Protein AF-A0A414Q9Y6-F1 (afdb_monomer)

Radius of gyration: 15.55 Å; Cα contacts (8 Å, |Δi|>4): 247; chains: 1; bounding box: 38×32×43 Å

Secondary structure (DSSP, 8-state):
--TT----B-TTSTTSBSEEEEESS-HHHH---S-GGGEEEEEHHIIIIIIHHHHHHHHHHHHHH---EEEEEEE---TT-SS-SEEEEEEEESS-SS---EEEEEEE--BTTEEE-TTT--EEE-

InterPro domains:
  IPR044927 Type VII secretion system protein EssD-like [PF13930] (14-93)
  IPR044929 DNA/RNA non-specific endonuclease superfamily [G3DSA:3.40.570.10] (1-124)

Foldseek 3Di:
DAFLDDFDADPVDDVRTFWDFAFQQDCLRPVDDPDHVGTFTFGPCLRPVNPVVVNVVVSVCCVVPVFDKDWGKAFADDDQFRHGQWIWIFIWTDPDPPDIDGDTDTRGRDDPQKDADRRNRDIDGD

Mean predicted aligned error: 3.62 Å

Structure (mmCIF, N/CA/C/O backbone):
data_AF-A0A414Q9Y6-F1
#
_entry.id   AF-A0A414Q9Y6-F1
#
loop_
_atom_site.group_PDB
_atom_site.id
_atom_site.type_symbol
_atom_site.label_atom_id
_atom_site.label_alt_id
_atom_site.label_comp_id
_atom_site.label_asym_id
_atom_site.label_entity_id
_atom_site.label_seq_id
_atom_site.pdbx_PDB_ins_code
_atom_site.Cartn_x
_atom_site.Cartn_y
_atom_site.Cartn_z
_atom_site.occupancy
_atom_site.B_iso_or_equiv
_atom_site.auth_seq_id
_atom_site.auth_comp_id
_atom_site.auth_asym_id
_atom_site.auth_atom_id
_atom_site.pdbx_PDB_model_num
ATOM 1 N N . LYS A 1 1 ? 15.418 3.672 0.882 1.00 87.75 1 LYS A N 1
ATOM 2 C CA . LYS A 1 1 ? 14.455 3.561 -0.248 1.00 87.75 1 LYS A CA 1
ATOM 3 C C . LYS A 1 1 ? 14.050 2.096 -0.335 1.00 87.75 1 LYS A C 1
ATOM 5 O O . LYS A 1 1 ? 14.945 1.284 -0.138 1.00 87.75 1 LYS A O 1
ATOM 10 N N . PRO A 1 2 ? 12.769 1.772 -0.557 1.00 94.12 2 PRO A N 1
ATOM 11 C CA . PRO A 1 2 ? 12.327 0.383 -0.666 1.00 94.12 2 PRO A CA 1
ATOM 12 C C . PRO A 1 2 ? 12.868 -0.297 -1.936 1.00 94.12 2 PRO A C 1
ATOM 14 O O . PRO A 1 2 ? 13.429 0.364 -2.814 1.00 94.12 2 PRO A O 1
ATOM 17 N N . SER A 1 3 ? 12.731 -1.621 -2.015 1.00 95.81 3 SER A N 1
ATOM 18 C CA . SER A 1 3 ? 13.124 -2.424 -3.179 1.00 95.81 3 SER A CA 1
ATOM 19 C C . SER A 1 3 ? 12.392 -1.981 -4.452 1.00 95.81 3 SER A C 1
ATOM 21 O O . SER A 1 3 ? 11.277 -1.464 -4.392 1.00 95.81 3 SER A O 1
ATOM 23 N N . GLY A 1 4 ? 13.039 -2.126 -5.613 1.00 95.38 4 GLY A N 1
ATOM 24 C CA . GLY A 1 4 ? 12.443 -1.768 -6.908 1.00 95.38 4 GLY A CA 1
ATOM 25 C C . GLY A 1 4 ? 12.231 -0.262 -7.111 1.00 95.38 4 GLY A C 1
ATOM 26 O O . GLY A 1 4 ? 11.518 0.147 -8.019 1.00 95.38 4 GLY A O 1
ATOM 27 N N . TRP A 1 5 ? 12.822 0.588 -6.266 1.00 96.25 5 TRP A N 1
ATOM 28 C CA . TRP A 1 5 ? 12.648 2.033 -6.373 1.00 96.25 5 TRP A CA 1
ATOM 29 C C . TRP A 1 5 ? 13.378 2.626 -7.582 1.00 96.25 5 TRP A C 1
ATOM 31 O O . TRP A 1 5 ? 14.608 2.595 -7.648 1.00 96.25 5 TRP A O 1
ATOM 41 N N . HIS A 1 6 ? 12.634 3.336 -8.432 1.00 94.31 6 HIS A N 1
ATOM 42 C CA . HIS A 1 6 ? 13.173 4.219 -9.470 1.00 94.31 6 HIS A CA 1
ATOM 43 C C . HIS A 1 6 ? 12.626 5.633 -9.302 1.00 94.31 6 HIS A C 1
ATOM 45 O O . HIS A 1 6 ? 11.459 5.832 -8.986 1.00 94.31 6 HIS A O 1
ATOM 51 N N . THR A 1 7 ? 13.448 6.659 -9.507 1.00 93.94 7 THR A N 1
ATOM 52 C CA . THR A 1 7 ? 12.927 8.032 -9.494 1.00 93.94 7 THR A CA 1
ATOM 53 C C . THR A 1 7 ? 12.409 8.375 -10.887 1.00 93.94 7 THR A C 1
ATOM 55 O O . THR A 1 7 ? 13.203 8.665 -11.775 1.00 93.94 7 THR A O 1
ATOM 58 N N . LEU A 1 8 ? 11.085 8.379 -11.060 1.00 92.94 8 LEU A N 1
ATOM 59 C CA . LEU A 1 8 ? 10.424 8.890 -12.261 1.00 92.94 8 LEU A CA 1
ATOM 60 C C . LEU A 1 8 ? 9.595 10.118 -11.901 1.00 92.94 8 LEU A C 1
ATOM 62 O O . LEU A 1 8 ? 8.702 10.044 -11.052 1.00 92.94 8 LEU A O 1
ATOM 66 N N . ARG A 1 9 ? 9.908 11.238 -12.557 1.00 94.12 9 ARG A N 1
ATOM 67 C CA . ARG A 1 9 ? 9.152 12.484 -12.462 1.00 94.12 9 ARG A CA 1
ATOM 68 C C . ARG A 1 9 ? 8.346 12.689 -13.742 1.00 94.12 9 ARG A C 1
ATOM 70 O O . ARG A 1 9 ? 8.911 12.621 -14.828 1.00 94.12 9 ARG A O 1
ATOM 77 N N . ASP A 1 10 ? 7.063 12.983 -13.596 1.00 93.25 10 ASP A N 1
ATOM 78 C CA . ASP A 1 10 ? 6.162 13.356 -14.682 1.00 93.25 10 ASP A CA 1
ATOM 79 C C . ASP A 1 10 ? 5.219 14.452 -14.177 1.00 93.25 10 ASP A C 1
ATOM 81 O O . ASP A 1 10 ? 4.462 14.245 -13.232 1.00 93.25 10 ASP A O 1
ATOM 85 N N . ASP A 1 11 ? 5.281 15.633 -14.791 1.00 94.19 11 ASP A N 1
ATOM 86 C CA . ASP A 1 11 ? 4.508 16.797 -14.350 1.00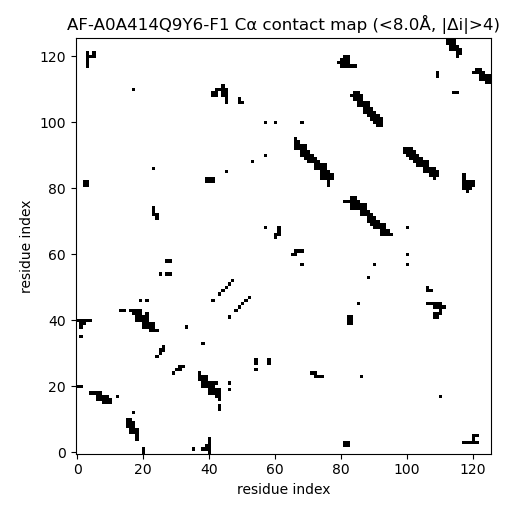 94.19 11 ASP A CA 1
ATOM 87 C C . ASP A 1 11 ? 2.992 16.657 -14.617 1.00 94.19 11 ASP A C 1
ATOM 89 O O . ASP A 1 11 ? 2.220 17.463 -14.103 1.00 94.19 11 ASP A O 1
ATOM 93 N N . SER A 1 12 ? 2.553 15.637 -15.371 1.00 91.38 12 SER A N 1
ATOM 94 C CA . SER A 1 12 ? 1.127 15.294 -15.527 1.00 91.38 12 SER A CA 1
ATOM 95 C C . SER A 1 12 ? 0.549 14.506 -14.345 1.00 91.38 12 SER A C 1
ATOM 97 O O . SER A 1 12 ? -0.671 14.409 -14.217 1.00 91.38 12 SER A O 1
ATOM 99 N N . LEU A 1 13 ? 1.399 13.958 -13.472 1.00 91.81 13 LEU A N 1
ATOM 100 C CA . LEU A 1 13 ? 0.970 13.267 -12.261 1.00 91.81 13 LEU A CA 1
ATOM 101 C C . LEU A 1 13 ? 0.740 14.261 -11.123 1.00 91.81 13 LEU A C 1
ATOM 103 O O . LEU A 1 13 ? 1.569 15.140 -10.868 1.00 91.81 13 LEU A O 1
ATOM 107 N N . ASP A 1 14 ? -0.329 14.053 -10.355 1.00 87.00 14 ASP A N 1
ATOM 108 C CA . ASP A 1 14 ? -0.457 14.716 -9.061 1.00 87.00 14 ASP A CA 1
ATOM 109 C C . ASP A 1 14 ? 0.731 14.333 -8.157 1.00 87.00 14 ASP A C 1
ATOM 111 O O . ASP A 1 14 ? 1.134 13.173 -8.077 1.00 87.00 14 ASP A O 1
ATOM 115 N N . GLY A 1 15 ? 1.351 15.320 -7.511 1.00 86.75 15 GLY A N 1
ATOM 116 C CA . GLY A 1 15 ? 2.600 15.138 -6.764 1.00 86.75 15 GLY A CA 1
ATOM 117 C C . GLY A 1 15 ? 3.864 14.930 -7.616 1.00 86.75 15 GLY A C 1
ATOM 118 O O . GLY A 1 15 ? 4.945 14.806 -7.041 1.00 86.75 15 GLY A O 1
ATOM 119 N N . LYS A 1 16 ? 3.765 14.949 -8.955 1.00 94.00 16 LYS A N 1
ATOM 120 C CA . LYS A 1 16 ? 4.859 14.915 -9.952 1.00 94.00 16 LYS A CA 1
ATOM 121 C C . LYS A 1 16 ? 5.733 13.660 -9.990 1.00 94.00 16 LYS A C 1
ATOM 123 O O . LYS A 1 16 ? 6.584 13.563 -10.867 1.00 94.00 16 LYS A O 1
ATOM 128 N N . TYR A 1 17 ? 5.579 12.720 -9.064 1.00 95.38 17 TYR A N 1
ATOM 129 C CA . TYR A 1 17 ? 6.388 11.503 -8.993 1.00 95.38 17 TYR A CA 1
ATOM 130 C C . TYR A 1 17 ? 5.505 10.266 -9.070 1.00 95.38 17 TYR A C 1
ATOM 132 O O . TYR A 1 17 ? 4.464 10.199 -8.421 1.00 95.38 17 TYR A O 1
ATOM 140 N N . LEU A 1 18 ? 5.953 9.279 -9.847 1.00 95.94 18 LEU A N 1
ATOM 141 C CA . LEU A 1 18 ? 5.215 8.033 -10.041 1.00 95.94 18 LEU A CA 1
ATOM 142 C C . LEU A 1 18 ? 5.181 7.175 -8.779 1.00 95.94 18 LEU A C 1
ATOM 144 O O . LEU A 1 18 ? 4.125 6.662 -8.422 1.00 95.94 18 LEU A O 1
ATOM 148 N N . TYR A 1 19 ? 6.330 7.007 -8.125 1.00 96.56 19 TYR A N 1
ATOM 149 C CA . TYR A 1 19 ? 6.451 6.157 -6.949 1.00 96.56 19 TYR A CA 1
ATOM 150 C C . TYR A 1 19 ? 6.472 6.962 -5.655 1.00 96.56 19 TYR A C 1
ATOM 152 O O . TYR A 1 19 ? 7.209 7.939 -5.506 1.00 96.56 19 TYR A O 1
ATOM 160 N N . ASN A 1 20 ? 5.704 6.467 -4.691 1.00 94.38 20 ASN A N 1
ATOM 161 C CA . ASN A 1 20 ? 5.672 6.890 -3.307 1.00 94.38 20 ASN A CA 1
ATOM 162 C C . ASN A 1 20 ? 6.293 5.805 -2.419 1.00 94.38 20 ASN A C 1
ATOM 164 O O . ASN A 1 20 ? 6.275 4.610 -2.728 1.00 94.38 20 ASN A O 1
ATOM 168 N N . ARG A 1 21 ? 6.814 6.233 -1.266 1.00 94.56 21 ARG A N 1
ATOM 169 C CA . ARG A 1 21 ? 7.097 5.322 -0.152 1.00 94.56 21 ARG A CA 1
ATOM 170 C C . ARG A 1 21 ? 5.755 4.986 0.493 1.00 94.56 21 ARG A C 1
ATOM 172 O O . ARG A 1 21 ? 5.246 5.798 1.259 1.00 94.56 21 ARG A O 1
ATOM 179 N N . CYS A 1 22 ? 5.175 3.852 0.122 1.00 94.69 22 CYS A N 1
ATOM 180 C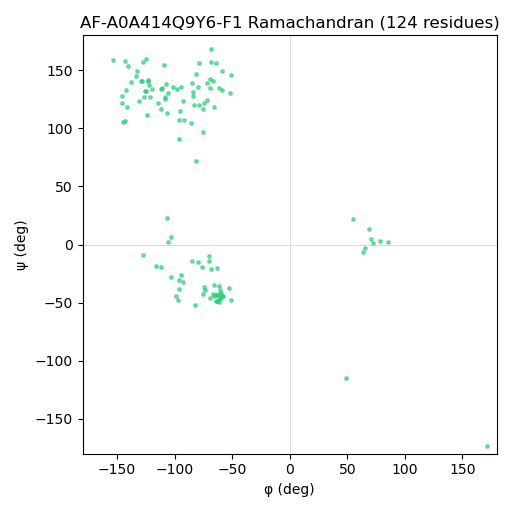 CA . CYS A 1 22 ? 3.858 3.452 0.606 1.00 94.69 22 CYS A CA 1
ATOM 181 C C . CYS A 1 22 ? 4.012 2.759 1.954 1.00 94.69 22 CYS A C 1
ATOM 183 O O . CYS A 1 22 ? 4.826 1.843 2.086 1.00 94.69 22 CYS A O 1
ATOM 185 N N . HIS A 1 23 ? 3.251 3.222 2.939 1.00 94.75 23 HIS A N 1
ATOM 186 C CA . HIS A 1 23 ? 3.220 2.628 4.265 1.00 94.75 23 HIS A CA 1
ATOM 187 C C . HIS A 1 23 ? 2.322 1.388 4.249 1.00 94.75 23 HIS A C 1
ATOM 189 O O . HIS A 1 23 ? 1.231 1.447 3.699 1.00 94.75 23 HIS A O 1
ATOM 195 N N . LEU A 1 24 ? 2.747 0.276 4.856 1.00 95.88 24 LEU A N 1
ATOM 196 C CA . LEU A 1 24 ? 1.848 -0.865 5.078 1.00 95.88 24 LEU A CA 1
ATOM 197 C C . LEU A 1 24 ? 0.879 -0.557 6.225 1.00 95.88 24 LEU A C 1
ATOM 199 O O . LEU A 1 24 ? -0.315 -0.806 6.129 1.00 95.88 24 LEU A O 1
ATOM 203 N N . ILE A 1 25 ? 1.386 0.034 7.303 1.00 95.94 25 ILE A N 1
ATOM 204 C CA . ILE A 1 25 ? 0.601 0.594 8.398 1.00 95.94 25 ILE A CA 1
ATOM 205 C C . ILE A 1 25 ? 0.658 2.111 8.288 1.00 95.94 25 ILE A C 1
ATOM 207 O O . ILE A 1 25 ? 1.723 2.712 8.477 1.00 95.94 25 ILE A O 1
ATOM 211 N N . ALA A 1 26 ? -0.490 2.716 7.989 1.00 90.94 26 ALA A N 1
ATOM 212 C CA . ALA A 1 26 ? -0.628 4.149 7.790 1.00 90.94 26 ALA A CA 1
ATOM 213 C C . ALA A 1 26 ? -0.030 4.957 8.951 1.00 90.94 26 ALA A C 1
ATOM 215 O O . ALA A 1 26 ? -0.104 4.571 10.126 1.00 90.94 26 ALA A O 1
ATOM 216 N N . TRP A 1 27 ? 0.531 6.123 8.630 1.00 91.38 27 TRP A N 1
ATOM 217 C CA . TRP A 1 27 ? 1.045 7.036 9.650 1.00 91.38 27 TRP A CA 1
ATOM 218 C C . TRP A 1 27 ? -0.059 7.486 10.617 1.00 91.38 27 TRP A C 1
ATOM 220 O O . TRP A 1 27 ? 0.178 7.522 11.819 1.00 91.38 27 TRP A O 1
ATOM 230 N N . CYS A 1 28 ? -1.277 7.740 10.124 1.00 90.56 28 CYS A N 1
ATOM 231 C CA . CYS A 1 28 ? -2.414 8.128 10.967 1.00 90.56 28 CYS A CA 1
ATOM 232 C C . CYS A 1 28 ? -2.830 7.048 11.981 1.00 90.56 28 CYS A C 1
ATOM 234 O O . CYS A 1 28 ? -3.459 7.379 12.979 1.00 90.56 28 CYS A O 1
ATOM 236 N N . LEU A 1 29 ? -2.458 5.783 11.756 1.00 90.56 29 LEU A N 1
ATOM 237 C CA . LEU A 1 29 ? -2.776 4.667 12.652 1.00 90.56 29 LEU A CA 1
ATOM 238 C C . LEU A 1 29 ? -1.639 4.339 13.626 1.00 90.56 29 LEU A C 1
ATOM 240 O O . LEU A 1 29 ? -1.891 3.854 14.723 1.00 90.56 29 LEU A O 1
ATOM 244 N N . SER A 1 30 ? -0.385 4.570 13.233 1.00 89.44 30 SER A N 1
ATOM 245 C CA . SER A 1 30 ? 0.790 4.127 14.003 1.00 89.44 30 SER A CA 1
ATOM 246 C C . SER A 1 30 ? 1.671 5.251 14.542 1.00 89.44 30 SER A C 1
ATOM 248 O O . SER A 1 30 ? 2.528 5.003 15.386 1.00 89.44 30 SER A O 1
ATOM 250 N N . GLY A 1 31 ? 1.554 6.464 13.998 1.00 88.56 31 GLY A N 1
ATOM 251 C CA . GLY A 1 31 ? 2.508 7.557 14.203 1.00 88.56 31 GLY A CA 1
ATOM 252 C C . GLY A 1 31 ? 3.907 7.292 13.626 1.00 88.56 31 GLY A C 1
ATOM 253 O O . GLY A 1 31 ? 4.764 8.177 13.669 1.00 88.56 31 GLY A O 1
ATOM 254 N N . MET A 1 32 ? 4.165 6.105 13.061 1.00 84.69 32 MET A N 1
ATOM 255 C CA . MET A 1 32 ? 5.481 5.717 12.563 1.00 84.69 32 MET A CA 1
ATOM 256 C C . MET A 1 32 ? 5.744 6.342 11.199 1.00 84.69 32 MET A C 1
ATOM 258 O O . MET A 1 32 ? 5.039 6.086 10.221 1.00 84.69 32 MET A O 1
ATOM 262 N N . ASN A 1 33 ? 6.802 7.144 11.125 1.00 82.75 33 ASN A N 1
ATOM 263 C CA . ASN A 1 33 ? 7.287 7.716 9.880 1.00 82.75 33 ASN A CA 1
ATOM 264 C C . ASN A 1 33 ? 8.591 7.032 9.460 1.00 82.75 33 ASN A C 1
ATOM 266 O O . ASN A 1 33 ? 9.466 6.809 10.290 1.00 82.75 33 ASN A O 1
ATOM 270 N N . ALA A 1 34 ? 8.726 6.733 8.169 1.00 83.94 34 ALA A N 1
ATOM 271 C CA . ALA A 1 34 ? 9.947 6.208 7.561 1.00 83.94 34 ALA A CA 1
ATOM 272 C C . ALA A 1 34 ? 10.547 4.921 8.184 1.00 83.94 34 ALA A C 1
ATOM 274 O O . ALA A 1 34 ? 11.725 4.649 7.966 1.00 83.94 34 ALA A O 1
ATOM 275 N N . GLU A 1 35 ? 9.760 4.112 8.901 1.00 91.19 35 GLU A N 1
ATOM 276 C CA . GLU A 1 35 ? 10.178 2.781 9.373 1.00 91.19 35 GLU A CA 1
ATOM 277 C C . GLU A 1 35 ? 10.388 1.846 8.173 1.00 91.19 35 GLU A C 1
ATOM 279 O O . GLU A 1 35 ? 9.457 1.580 7.415 1.00 91.19 35 GLU A O 1
ATOM 284 N N . GLU A 1 36 ? 11.612 1.350 7.989 1.00 89.25 36 GLU A N 1
ATOM 285 C CA . GLU A 1 36 ? 12.010 0.613 6.783 1.00 89.25 36 GLU A CA 1
ATOM 286 C C . GLU A 1 36 ? 11.208 -0.673 6.580 1.00 89.25 36 GLU A C 1
ATOM 288 O O . GLU A 1 36 ? 10.846 -0.998 5.451 1.00 89.25 36 GLU A O 1
ATOM 293 N N . ARG A 1 37 ? 10.851 -1.363 7.670 1.00 91.56 37 ARG A N 1
ATOM 294 C CA . ARG A 1 37 ? 10.021 -2.581 7.625 1.00 91.56 37 ARG A CA 1
ATOM 295 C C . ARG A 1 37 ? 8.567 -2.301 7.245 1.00 91.56 37 ARG A C 1
ATOM 297 O O . ARG A 1 37 ? 7.828 -3.230 6.937 1.00 91.56 37 ARG A O 1
ATOM 304 N N . ASN A 1 38 ? 8.156 -1.036 7.289 1.00 94.31 38 ASN A N 1
ATOM 305 C CA . ASN A 1 38 ? 6.797 -0.586 7.017 1.00 94.31 38 ASN A CA 1
ATOM 306 C C . ASN A 1 38 ? 6.653 0.058 5.628 1.00 94.31 38 ASN A C 1
ATOM 308 O O . ASN A 1 38 ? 5.600 0.614 5.332 1.00 94.31 38 ASN A O 1
ATOM 312 N N . LEU A 1 39 ? 7.692 0.035 4.787 1.00 95.69 39 LEU A N 1
ATOM 313 C CA . LEU A 1 39 ? 7.696 0.739 3.507 1.00 95.69 39 LEU A CA 1
ATOM 314 C C . LEU A 1 39 ? 7.887 -0.194 2.316 1.00 95.69 39 LEU A C 1
ATOM 316 O O . LEU A 1 39 ? 8.829 -0.981 2.268 1.00 95.69 39 LEU A O 1
ATOM 320 N N . ILE A 1 40 ? 7.064 0.007 1.288 1.00 97.19 40 ILE A N 1
ATOM 321 C CA . ILE A 1 40 ? 7.235 -0.599 -0.037 1.00 97.19 40 ILE A CA 1
ATOM 322 C C . ILE A 1 40 ? 7.268 0.475 -1.131 1.00 97.19 40 ILE A C 1
ATOM 324 O O . ILE A 1 40 ? 6.807 1.606 -0.936 1.00 97.19 40 ILE A O 1
ATOM 328 N N . THR A 1 41 ? 7.819 0.130 -2.296 1.00 97.88 41 THR A N 1
ATOM 329 C CA . THR A 1 41 ? 7.648 0.948 -3.503 1.00 97.88 41 THR A CA 1
ATOM 330 C C . THR A 1 41 ? 6.230 0.735 -4.007 1.00 97.88 41 THR A C 1
ATOM 332 O O . THR A 1 41 ? 5.843 -0.391 -4.320 1.00 97.88 41 THR A O 1
ATOM 335 N N . GLY A 1 42 ? 5.459 1.811 -4.105 1.00 97.38 42 GLY A N 1
ATOM 336 C CA . GLY A 1 42 ? 4.127 1.763 -4.688 1.00 97.38 42 GLY A CA 1
ATOM 337 C C . GLY A 1 42 ? 3.820 3.016 -5.481 1.00 97.38 42 GLY A C 1
ATOM 338 O O . GLY A 1 42 ? 4.463 4.049 -5.296 1.00 97.38 42 GLY A O 1
ATOM 339 N N . THR A 1 43 ? 2.880 2.923 -6.409 1.00 97.75 43 THR A N 1
ATOM 340 C CA . THR A 1 43 ? 2.483 4.067 -7.227 1.00 97.75 43 THR A CA 1
ATOM 341 C C . THR A 1 43 ? 1.768 5.131 -6.399 1.00 97.75 43 THR A C 1
ATOM 343 O O . THR A 1 43 ? 1.161 4.852 -5.362 1.00 97.75 43 THR A O 1
ATOM 346 N N . ARG A 1 44 ? 1.794 6.371 -6.892 1.00 96.12 44 ARG A N 1
ATOM 347 C CA . ARG A 1 44 ? 0.973 7.476 -6.388 1.00 96.12 44 ARG A CA 1
ATOM 348 C C . ARG A 1 44 ? -0.496 7.059 -6.309 1.00 96.12 44 ARG A C 1
ATOM 350 O O . ARG A 1 44 ? -1.119 7.258 -5.271 1.00 96.12 44 ARG A O 1
ATOM 357 N N . TYR A 1 45 ? -1.016 6.448 -7.374 1.00 97.19 45 TYR A N 1
ATOM 358 C CA . TYR A 1 45 ? -2.398 5.983 -7.435 1.00 97.19 45 TYR A CA 1
ATOM 359 C C . TYR A 1 45 ? -2.711 4.931 -6.367 1.00 97.19 45 TYR A C 1
ATOM 361 O O . TYR A 1 45 ? -3.668 5.110 -5.623 1.00 97.19 45 TYR A O 1
ATOM 369 N N . MET A 1 46 ? -1.894 3.883 -6.207 1.00 97.75 46 MET A N 1
ATOM 370 C CA . MET A 1 46 ? -2.121 2.897 -5.144 1.00 97.75 46 MET A CA 1
ATOM 371 C C . MET A 1 46 ? -2.115 3.564 -3.768 1.00 97.75 46 MET A C 1
ATOM 373 O O . MET A 1 46 ? -2.996 3.303 -2.958 1.00 97.75 46 MET A O 1
ATOM 377 N N . ASN A 1 47 ? -1.154 4.453 -3.516 1.00 96.62 47 ASN A N 1
ATOM 378 C CA . ASN A 1 47 ? -1.013 5.121 -2.228 1.00 96.62 47 ASN A CA 1
ATOM 379 C C . ASN A 1 47 ? -2.208 6.027 -1.888 1.00 96.62 47 ASN A C 1
ATOM 381 O O . ASN A 1 47 ? -2.645 6.051 -0.744 1.00 96.62 47 ASN A O 1
ATOM 385 N N . VAL A 1 48 ? -2.700 6.807 -2.855 1.00 95.81 48 VAL A N 1
ATOM 386 C CA . VAL A 1 48 ? -3.694 7.871 -2.614 1.00 95.81 48 VAL A CA 1
ATOM 387 C C . VAL A 1 48 ? -5.115 7.428 -2.947 1.00 95.81 48 VAL A C 1
ATOM 389 O O . VAL A 1 48 ? -6.023 7.671 -2.167 1.00 95.81 48 VAL A O 1
ATOM 392 N N . GLU A 1 49 ? -5.320 6.759 -4.074 1.00 96.75 49 GLU A N 1
ATOM 393 C CA . GLU A 1 49 ? -6.652 6.321 -4.511 1.00 96.75 49 GLU A CA 1
ATOM 394 C C . GLU A 1 49 ? -6.956 4.896 -4.035 1.00 96.75 49 GLU A C 1
ATOM 396 O O . GLU A 1 49 ? -8.102 4.552 -3.757 1.00 96.75 49 GLU A O 1
ATOM 401 N N . GLY A 1 50 ? -5.926 4.049 -3.938 1.00 97.38 50 GLY A N 1
ATOM 402 C CA . GLY A 1 50 ? -6.073 2.644 -3.569 1.00 97.38 50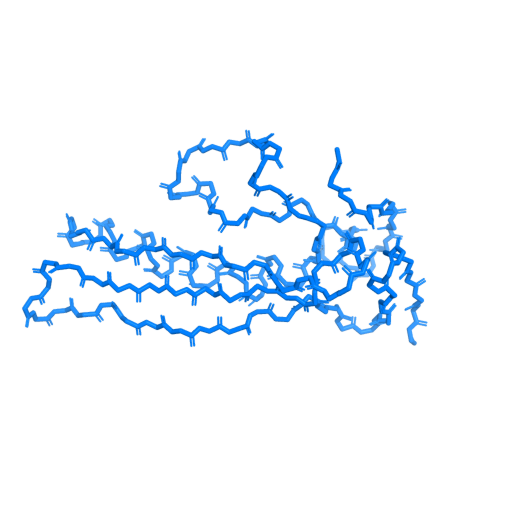 GLY A CA 1
ATOM 403 C C . GLY A 1 50 ? -6.174 2.403 -2.063 1.00 97.38 50 GLY A C 1
ATOM 404 O O . GLY A 1 50 ? -7.080 1.702 -1.628 1.00 97.38 50 GLY A O 1
ATOM 405 N N . MET A 1 51 ? -5.231 2.927 -1.276 1.00 97.94 51 MET A N 1
ATOM 406 C CA . MET A 1 51 ? -5.079 2.608 0.152 1.00 97.94 51 MET A CA 1
ATOM 407 C C . MET A 1 51 ? -5.733 3.642 1.074 1.00 97.94 51 MET A C 1
ATOM 409 O O . MET A 1 51 ? -6.483 3.267 1.976 1.00 97.94 51 MET A O 1
ATOM 413 N N . LEU A 1 52 ? -5.487 4.935 0.831 1.00 97.25 52 LEU A N 1
ATOM 414 C CA . LEU A 1 52 ? -5.885 6.027 1.728 1.00 97.25 52 LEU A CA 1
ATOM 415 C C . LEU A 1 52 ? -7.376 6.036 2.126 1.00 97.25 52 LEU A C 1
ATOM 417 O O . LEU A 1 52 ? -7.647 6.337 3.294 1.00 97.25 52 LEU A O 1
ATOM 421 N N . PRO A 1 53 ? -8.351 5.702 1.250 1.00 98.00 53 PRO A N 1
ATOM 422 C CA . PRO A 1 53 ? -9.755 5.645 1.658 1.00 98.00 53 PRO A CA 1
ATOM 423 C C . PRO A 1 53 ? -10.004 4.637 2.787 1.00 98.00 53 PRO A C 1
ATOM 425 O O . PRO A 1 53 ? -10.707 4.951 3.747 1.00 98.00 53 PRO A O 1
ATOM 428 N N . TYR A 1 54 ? -9.376 3.460 2.719 1.00 98.12 54 TYR A N 1
ATOM 429 C CA . TYR A 1 54 ? -9.510 2.411 3.733 1.00 98.12 54 TYR A CA 1
ATOM 430 C C . TYR A 1 54 ? -8.759 2.761 5.018 1.00 98.12 54 TYR A C 1
ATOM 432 O O . TYR A 1 54 ? -9.272 2.552 6.115 1.00 98.12 54 TYR A O 1
ATOM 440 N N . GLU A 1 55 ? -7.569 3.352 4.899 1.00 97.62 55 GLU A N 1
ATOM 441 C CA . GLU A 1 55 ? -6.801 3.840 6.051 1.00 97.62 55 GLU A CA 1
ATOM 442 C C . GLU A 1 55 ? -7.570 4.930 6.810 1.00 97.62 55 GLU A C 1
ATOM 444 O O . GLU A 1 55 ? -7.649 4.908 8.040 1.00 97.62 55 GLU A O 1
ATOM 449 N N . THR A 1 56 ? -8.191 5.854 6.072 1.00 97.38 56 THR A N 1
ATOM 450 C CA . THR A 1 56 ? -9.030 6.920 6.631 1.00 97.38 56 THR A CA 1
ATOM 451 C C . THR A 1 56 ? -10.287 6.348 7.273 1.00 97.38 56 THR A C 1
ATOM 453 O O . THR A 1 56 ? -10.633 6.750 8.378 1.00 97.38 56 THR A O 1
ATOM 456 N N . GLN A 1 57 ? -10.939 5.367 6.639 1.00 96.94 57 GLN A N 1
ATOM 457 C CA . GLN A 1 57 ? -12.110 4.698 7.208 1.00 96.94 57 GLN A CA 1
ATOM 458 C C . GLN A 1 57 ? -11.796 4.064 8.573 1.00 96.94 57 GLN A C 1
ATOM 460 O O . GLN A 1 57 ? -12.569 4.235 9.517 1.00 96.94 57 GLN A O 1
ATOM 465 N N . VAL A 1 58 ? -10.652 3.380 8.700 1.00 97.06 58 VAL A N 1
ATOM 466 C CA . VAL A 1 58 ? -10.192 2.798 9.972 1.00 97.06 58 VAL A CA 1
ATOM 467 C C . VAL A 1 58 ? -9.903 3.892 11.001 1.00 97.06 58 VAL A C 1
ATOM 469 O O . VAL A 1 58 ? -10.387 3.809 12.128 1.00 97.06 58 VAL A O 1
ATOM 472 N N . ALA A 1 59 ? -9.150 4.929 10.623 1.00 97.00 59 ALA A N 1
ATOM 473 C CA . ALA A 1 59 ? -8.793 6.019 11.530 1.00 97.00 59 ALA A CA 1
ATOM 474 C C . ALA A 1 59 ? -10.036 6.755 12.058 1.00 97.00 59 ALA A C 1
ATOM 476 O O . ALA A 1 59 ? -10.178 6.937 13.266 1.00 97.00 59 ALA A O 1
ATOM 477 N N . SER A 1 60 ? -10.975 7.103 11.174 1.00 95.75 60 SER A N 1
ATOM 478 C CA . SER A 1 60 ? -12.230 7.761 11.547 1.00 95.75 60 SER A CA 1
ATOM 479 C C . SER A 1 60 ? -13.131 6.873 12.403 1.00 95.75 60 SER A C 1
ATOM 481 O O . SER A 1 60 ? -13.818 7.382 13.286 1.00 95.75 60 SER A O 1
ATOM 483 N N . TYR A 1 61 ? -13.142 5.555 12.175 1.00 95.12 61 TYR A N 1
ATOM 484 C CA . TYR A 1 61 ? -13.868 4.625 13.040 1.00 95.12 61 TYR A CA 1
ATOM 485 C C . TYR A 1 61 ? -13.299 4.637 14.466 1.00 95.12 61 TYR A C 1
ATOM 487 O O . TYR A 1 61 ? -14.063 4.801 15.419 1.00 95.12 61 TYR A O 1
ATOM 495 N N . ILE A 1 62 ? -11.973 4.527 14.612 1.00 93.94 62 ILE A N 1
ATOM 496 C CA . ILE A 1 62 ? -11.295 4.560 15.918 1.00 93.94 62 ILE A CA 1
ATOM 497 C C . ILE A 1 62 ? -11.563 5.893 16.626 1.00 93.94 62 ILE A C 1
ATOM 499 O O . ILE A 1 62 ? -11.931 5.899 17.797 1.00 93.94 62 ILE A O 1
ATOM 503 N N . GLU A 1 63 ? -11.439 7.019 15.918 1.00 93.88 63 GLU A N 1
ATOM 504 C CA . GLU A 1 63 ? -11.658 8.355 16.485 1.00 93.88 63 GLU A CA 1
ATOM 505 C C . GLU A 1 63 ? -13.105 8.566 16.953 1.00 93.88 63 GLU A C 1
ATOM 507 O O . GLU A 1 63 ? -13.339 9.093 18.039 1.00 93.88 63 GLU A O 1
ATOM 512 N N . ARG A 1 64 ? -14.088 8.135 16.154 1.00 92.94 64 ARG A N 1
ATOM 513 C CA . ARG A 1 64 ? -15.511 8.345 16.451 1.00 92.94 64 ARG A CA 1
ATOM 514 C C . ARG A 1 64 ? -16.036 7.431 17.555 1.00 92.94 64 ARG A C 1
ATOM 516 O O . ARG A 1 64 ? -16.926 7.841 18.296 1.00 92.94 64 ARG A O 1
ATOM 523 N N . 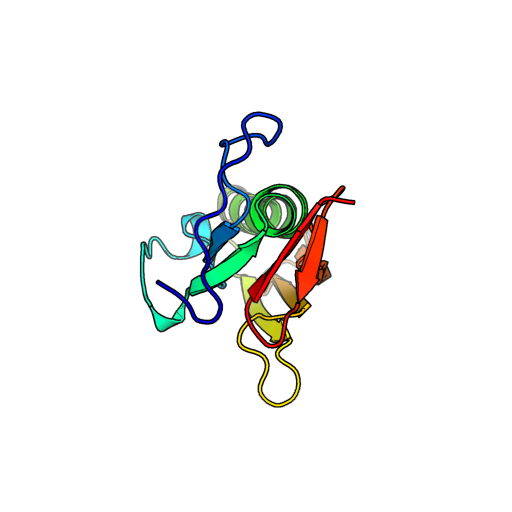THR A 1 65 ? -15.559 6.189 17.613 1.00 92.38 65 THR A N 1
ATOM 524 C CA . THR A 1 65 ? -16.126 5.158 18.501 1.00 92.38 65 THR A CA 1
ATOM 525 C C . THR A 1 65 ? -15.280 4.897 19.741 1.00 92.38 65 THR A C 1
ATOM 527 O O . THR A 1 65 ? -15.820 4.485 20.761 1.00 92.38 65 THR A O 1
ATOM 530 N N . GLY A 1 66 ? -13.964 5.117 19.670 1.00 91.25 66 GLY A N 1
ATOM 531 C CA . GLY A 1 66 ? -13.016 4.656 20.684 1.00 91.25 66 GLY A CA 1
ATOM 532 C C . GLY A 1 66 ? -12.799 3.136 20.695 1.00 91.25 66 GLY A C 1
ATOM 533 O O . GLY A 1 66 ? -12.092 2.643 21.571 1.00 91.25 66 GLY A O 1
ATOM 534 N N . ASN A 1 67 ? -13.384 2.394 19.747 1.00 92.19 67 ASN A N 1
ATOM 535 C CA . ASN A 1 67 ? -13.291 0.937 19.681 1.00 92.19 67 ASN A CA 1
ATOM 536 C C . ASN A 1 67 ? -11.954 0.467 19.099 1.00 92.19 67 ASN A C 1
ATOM 538 O O . ASN A 1 67 ? -11.314 1.149 18.292 1.00 92.19 67 ASN A O 1
ATOM 542 N N . SER A 1 68 ? -11.583 -0.767 19.437 1.00 92.75 68 SER A N 1
ATOM 543 C CA . SER A 1 68 ? -10.391 -1.417 18.894 1.00 92.75 68 SER A CA 1
ATOM 544 C C . SER A 1 68 ? -10.650 -2.019 17.509 1.00 92.75 68 SER A C 1
ATOM 546 O O . SER A 1 68 ? -11.735 -2.540 17.230 1.00 92.75 68 SER A O 1
ATOM 548 N N . VAL A 1 69 ? -9.626 -2.003 16.648 1.00 95.19 69 VAL A N 1
ATOM 549 C CA . VAL A 1 69 ? -9.655 -2.605 15.305 1.00 95.19 69 VAL A CA 1
ATOM 550 C C . VAL A 1 69 ? -8.475 -3.561 15.132 1.00 95.19 69 VAL A C 1
ATOM 552 O O . VAL A 1 69 ? -7.319 -3.178 15.310 1.00 95.19 69 VAL A O 1
ATOM 555 N N . LEU A 1 70 ? -8.755 -4.800 14.729 1.00 95.69 70 LEU A N 1
ATOM 556 C CA . LEU A 1 70 ? -7.756 -5.708 14.174 1.00 95.69 70 LEU A CA 1
ATOM 557 C C . LEU A 1 70 ? -7.447 -5.263 12.748 1.00 95.69 70 LEU A C 1
ATOM 559 O O . LEU A 1 70 ? -8.327 -5.300 11.893 1.00 95.69 70 LEU A O 1
ATOM 563 N N . TYR A 1 71 ? -6.207 -4.852 1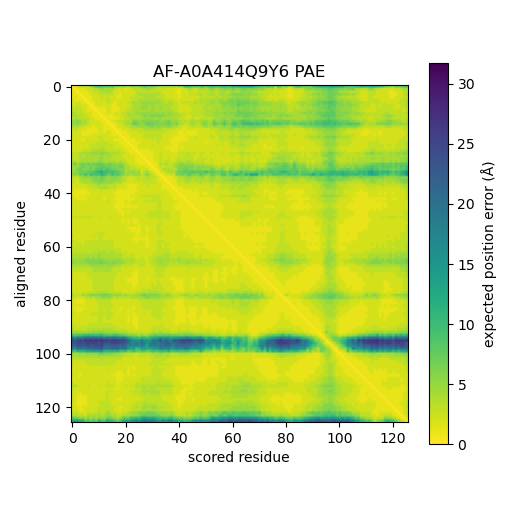2.492 1.00 97.25 71 TYR A N 1
ATOM 564 C CA . TYR A 1 71 ? -5.772 -4.336 11.196 1.00 97.25 71 TYR A CA 1
ATOM 565 C C . TYR A 1 71 ? -4.550 -5.105 10.695 1.00 97.25 71 TYR A C 1
ATOM 567 O O . TYR A 1 71 ? -3.583 -5.305 11.433 1.00 97.25 71 TYR A O 1
ATOM 575 N N . LYS A 1 72 ? -4.580 -5.543 9.434 1.00 97.75 72 LYS A N 1
ATOM 576 C CA . LYS A 1 72 ? -3.479 -6.274 8.802 1.00 97.75 72 LYS A CA 1
ATOM 577 C C . LYS A 1 72 ? -3.325 -5.850 7.350 1.00 97.75 72 LYS A C 1
ATOM 579 O O . LYS A 1 72 ? -4.293 -5.856 6.595 1.00 97.75 72 LYS A O 1
ATOM 584 N N . VAL A 1 73 ? -2.085 -5.576 6.953 1.00 98.25 73 VAL A N 1
ATOM 585 C CA . VAL A 1 73 ? -1.723 -5.296 5.561 1.00 98.25 73 VAL A CA 1
ATOM 586 C C . VAL A 1 73 ? -0.678 -6.294 5.103 1.00 98.25 73 VAL A C 1
ATOM 588 O O . VAL A 1 73 ? 0.327 -6.513 5.776 1.00 98.25 73 VAL A O 1
ATOM 591 N N . THR A 1 74 ? -0.940 -6.954 3.979 1.00 98.38 74 THR A N 1
ATOM 592 C CA . THR A 1 74 ? -0.065 -7.987 3.416 1.00 98.38 74 THR A CA 1
ATOM 593 C C . THR A 1 74 ? 0.310 -7.606 1.986 1.00 98.38 74 THR A C 1
ATOM 595 O O . THR A 1 74 ? -0.574 -7.598 1.125 1.00 98.38 74 THR A O 1
ATOM 598 N N . PRO A 1 75 ? 1.582 -7.270 1.710 1.00 98.19 75 PRO A N 1
ATOM 599 C CA . PRO A 1 75 ? 2.030 -7.028 0.345 1.00 98.19 75 PRO A CA 1
ATOM 600 C C . PRO A 1 75 ? 2.107 -8.339 -0.449 1.00 98.19 75 PRO A C 1
ATOM 602 O O . PRO A 1 75 ? 2.566 -9.357 0.067 1.00 98.19 75 PRO A O 1
ATOM 605 N N . ASP A 1 76 ? 1.669 -8.304 -1.707 1.00 98.31 76 ASP A N 1
ATOM 606 C CA . ASP A 1 76 ? 1.725 -9.432 -2.647 1.00 98.31 76 ASP A CA 1
ATOM 607 C C . ASP A 1 76 ? 2.979 -9.312 -3.523 1.00 98.31 76 ASP A C 1
ATOM 609 O O . ASP A 1 76 ? 2.958 -8.652 -4.563 1.00 98.31 76 ASP A O 1
ATOM 613 N N . PHE A 1 77 ? 4.084 -9.907 -3.071 1.00 97.88 77 PHE A N 1
ATOM 614 C CA . PHE A 1 77 ? 5.286 -10.117 -3.881 1.00 97.88 77 PHE A CA 1
ATOM 615 C C . PHE A 1 77 ? 5.245 -11.514 -4.496 1.00 97.88 77 PHE A C 1
ATOM 617 O O . PHE A 1 77 ? 4.962 -12.485 -3.788 1.00 97.88 77 PHE A O 1
ATOM 624 N N . ARG A 1 78 ? 5.574 -11.635 -5.786 1.00 97.31 78 ARG A N 1
ATOM 625 C CA . ARG A 1 78 ? 5.658 -12.935 -6.462 1.00 97.31 78 ARG A CA 1
ATOM 626 C C . ARG A 1 78 ? 7.099 -13.267 -6.798 1.00 97.31 78 ARG A C 1
ATOM 628 O O . ARG A 1 78 ? 7.831 -12.428 -7.311 1.00 97.31 78 ARG A O 1
ATOM 635 N N . ASP A 1 79 ? 7.494 -14.503 -6.518 1.00 96.50 79 ASP A N 1
ATOM 636 C CA . ASP A 1 79 ? 8.839 -15.015 -6.781 1.00 96.50 79 ASP A CA 1
ATOM 637 C C . ASP A 1 79 ? 9.939 -14.067 -6.264 1.00 96.50 79 ASP A C 1
ATOM 639 O O . ASP A 1 79 ? 10.056 -13.839 -5.062 1.00 96.50 79 ASP A O 1
ATOM 643 N N . ASN A 1 80 ? 10.733 -13.502 -7.178 1.00 96.56 80 ASN A N 1
ATOM 644 C CA . ASN A 1 80 ? 11.854 -12.611 -6.884 1.00 96.56 80 ASN A CA 1
ATOM 645 C C . ASN A 1 80 ? 11.544 -11.143 -7.223 1.00 96.56 80 ASN A C 1
ATOM 647 O O . ASN A 1 80 ? 12.461 -10.366 -7.495 1.00 96.56 80 ASN A O 1
ATOM 651 N N . GLU A 1 81 ? 10.265 -10.767 -7.279 1.00 98.38 81 GLU A N 1
ATOM 652 C CA . GLU A 1 81 ? 9.856 -9.400 -7.584 1.00 98.38 81 GLU A CA 1
ATOM 653 C C . GLU A 1 81 ? 10.372 -8.398 -6.554 1.00 98.38 81 GLU A C 1
ATOM 655 O O . GLU A 1 81 ? 10.276 -8.598 -5.345 1.00 98.38 81 GLU A O 1
ATOM 660 N N . LEU A 1 82 ? 10.901 -7.276 -7.043 1.00 97.62 82 LEU A N 1
ATOM 661 C CA . LEU A 1 82 ? 11.349 -6.182 -6.188 1.00 97.62 82 LEU A CA 1
ATOM 662 C C . LEU A 1 82 ? 10.211 -5.228 -5.809 1.00 97.62 82 LEU A C 1
ATOM 664 O O . LEU A 1 82 ? 10.381 -4.425 -4.888 1.00 97.62 82 LEU A O 1
ATOM 668 N N . MET A 1 83 ? 9.064 -5.304 -6.483 1.00 97.75 83 MET A N 1
ATOM 669 C CA . MET A 1 83 ? 7.859 -4.543 -6.163 1.00 97.75 83 MET A CA 1
ATOM 670 C C . MET A 1 83 ? 6.666 -5.462 -5.928 1.00 97.75 83 MET A C 1
ATOM 672 O O . MET A 1 83 ? 6.454 -6.414 -6.669 1.00 97.75 83 MET A O 1
ATOM 676 N N . ALA A 1 84 ? 5.833 -5.117 -4.947 1.00 98.19 84 ALA A N 1
ATOM 677 C CA . ALA A 1 84 ? 4.571 -5.810 -4.741 1.00 98.19 84 ALA A CA 1
ATOM 678 C C . ALA A 1 84 ? 3.594 -5.494 -5.884 1.00 98.19 84 ALA A C 1
ATOM 680 O O . ALA A 1 84 ? 3.508 -4.350 -6.336 1.00 98.19 84 ALA A O 1
ATOM 681 N N . ARG A 1 85 ? 2.807 -6.484 -6.306 1.00 98.38 85 ARG A N 1
ATOM 682 C CA . ARG A 1 85 ? 1.699 -6.341 -7.270 1.00 98.38 85 ARG A CA 1
ATOM 683 C C . ARG A 1 85 ? 0.526 -5.537 -6.703 1.00 98.38 85 ARG A C 1
ATOM 685 O O . ARG A 1 85 ? -0.275 -4.973 -7.446 1.00 98.38 85 ARG A O 1
ATOM 692 N N . GLY A 1 86 ? 0.455 -5.457 -5.384 1.00 98.44 86 GLY A N 1
ATOM 693 C CA . GLY A 1 86 ? -0.553 -4.746 -4.620 1.00 98.44 86 GLY A CA 1
ATOM 694 C C . GLY A 1 86 ? -0.418 -5.076 -3.143 1.00 98.44 86 GLY A C 1
ATOM 695 O O . GLY A 1 86 ? 0.519 -5.764 -2.721 1.00 98.44 86 GLY A O 1
ATOM 696 N N . VAL A 1 87 ? -1.373 -4.601 -2.356 1.00 98.62 87 VAL A N 1
ATOM 697 C CA . VAL A 1 87 ? -1.492 -4.940 -0.938 1.00 98.62 87 VAL A CA 1
ATOM 698 C C . VAL A 1 87 ? -2.911 -5.393 -0.632 1.00 98.62 87 VAL A C 1
ATOM 700 O O . VAL A 1 87 ? -3.876 -4.819 -1.132 1.00 98.62 87 VAL A O 1
ATOM 703 N N . ARG A 1 88 ? -3.047 -6.415 0.210 1.00 98.69 88 ARG A N 1
ATOM 704 C CA . ARG A 1 88 ? -4.330 -6.788 0.808 1.00 98.69 88 ARG A CA 1
ATOM 705 C C . ARG A 1 88 ? -4.463 -6.092 2.154 1.00 98.69 88 ARG A C 1
ATOM 707 O O . ARG A 1 88 ? -3.597 -6.285 3.007 1.00 98.69 88 ARG A O 1
ATOM 714 N N . ILE A 1 89 ? -5.526 -5.319 2.341 1.00 98.56 89 ILE A N 1
ATOM 715 C CA . ILE A 1 89 ? -5.855 -4.646 3.599 1.00 98.56 89 ILE A CA 1
ATOM 716 C C . ILE A 1 89 ? -7.064 -5.347 4.211 1.00 98.56 89 ILE A C 1
ATOM 718 O O . ILE A 1 89 ? -8.091 -5.516 3.556 1.00 98.56 89 ILE A O 1
ATOM 722 N N . GLN A 1 90 ? -6.931 -5.754 5.469 1.00 98.38 90 GLN A N 1
ATOM 723 C CA . GLN A 1 90 ? -7.994 -6.384 6.244 1.00 98.38 90 GLN A CA 1
ATOM 724 C C . GLN A 1 90 ? -8.198 -5.602 7.539 1.00 98.38 90 GLN A C 1
ATOM 726 O O . GLN A 1 90 ? -7.224 -5.319 8.243 1.00 98.38 90 GLN A O 1
ATOM 731 N N . ALA A 1 91 ? -9.451 -5.284 7.855 1.00 97.56 91 ALA A N 1
ATOM 732 C CA . ALA A 1 91 ? -9.825 -4.607 9.089 1.00 97.56 91 ALA A CA 1
ATOM 733 C C . ALA A 1 91 ? -11.085 -5.227 9.695 1.00 97.56 91 ALA A C 1
ATOM 735 O O . ALA A 1 91 ? -12.024 -5.551 8.965 1.00 97.56 91 ALA A O 1
ATOM 736 N N . GLN A 1 92 ? -11.111 -5.367 11.020 1.00 96.12 92 GLN A N 1
ATOM 737 C CA . GLN A 1 92 ? -12.284 -5.816 11.766 1.00 96.12 92 GLN A CA 1
ATOM 738 C C . GLN A 1 92 ? -12.362 -5.127 13.134 1.00 96.12 92 GLN A C 1
ATOM 740 O O . GLN A 1 92 ? -11.395 -5.162 13.895 1.00 96.12 92 GLN A O 1
ATOM 745 N N . SER A 1 93 ? -13.499 -4.521 13.470 1.00 94.62 93 SER A N 1
ATOM 746 C CA . SER A 1 93 ? -13.782 -4.012 14.817 1.00 94.62 93 SER A CA 1
ATOM 747 C C . SER A 1 93 ? -13.913 -5.147 15.839 1.00 94.62 93 SER A C 1
ATOM 749 O O . SER A 1 93 ? -14.499 -6.182 15.534 1.00 94.62 93 SER A O 1
ATOM 751 N N . VAL A 1 94 ? -13.396 -4.946 17.055 1.00 89.62 94 VAL A N 1
ATOM 752 C CA . VAL A 1 94 ? -13.417 -5.959 18.134 1.00 89.62 94 VAL A CA 1
ATOM 753 C C . VAL A 1 94 ? -14.586 -5.759 19.102 1.00 89.62 94 VAL A C 1
ATOM 755 O O . VAL A 1 94 ? -15.190 -6.731 19.542 1.00 89.62 94 VAL A O 1
ATOM 758 N N . ASP A 1 95 ? -14.908 -4.501 19.411 1.00 78.81 95 ASP A N 1
ATOM 759 C CA . ASP A 1 95 ? -15.773 -4.135 20.544 1.00 78.81 95 ASP A CA 1
ATOM 760 C C . ASP A 1 95 ? -17.193 -3.685 20.126 1.00 78.81 95 ASP A C 1
ATOM 762 O O . ASP A 1 95 ? -18.000 -3.286 20.967 1.00 78.81 95 ASP A O 1
ATOM 766 N N . GLY A 1 96 ? -17.509 -3.703 18.826 1.00 64.56 96 GLY A N 1
ATOM 767 C CA . GLY A 1 96 ? -18.756 -3.150 18.286 1.00 64.56 96 GLY A CA 1
ATOM 768 C C . GLY A 1 96 ? -19.932 -4.124 18.380 1.00 64.56 96 GLY A C 1
ATOM 769 O O . GLY A 1 96 ? -19.875 -5.194 17.788 1.00 64.56 96 GLY A O 1
ATOM 770 N N . GLN A 1 97 ? -21.002 -3.744 19.092 1.00 62.91 97 GLN A N 1
ATOM 771 C CA . 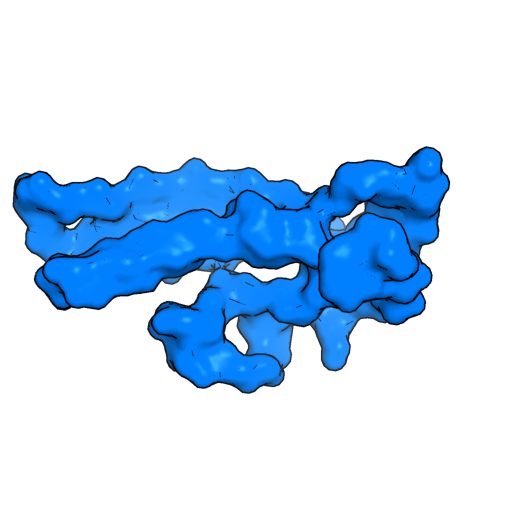GLN A 1 97 ? -22.301 -4.442 19.030 1.00 62.91 97 GLN A CA 1
ATOM 772 C C . GLN A 1 97 ? -23.272 -3.805 18.015 1.00 62.91 97 GLN A C 1
ATOM 774 O O . GLN A 1 97 ? -24.115 -4.516 17.479 1.00 62.91 97 GLN A O 1
ATOM 779 N N . ASP A 1 98 ? -23.127 -2.501 17.718 1.00 67.31 98 ASP A N 1
ATOM 780 C CA . ASP A 1 98 ? -24.087 -1.729 16.901 1.00 67.31 98 ASP A CA 1
ATOM 781 C C . ASP A 1 98 ? -23.458 -0.964 15.710 1.00 67.31 98 ASP A C 1
ATOM 783 O O . ASP A 1 98 ? -24.176 -0.416 14.875 1.00 67.31 98 ASP A O 1
ATOM 787 N N . ASP A 1 99 ? -22.124 -0.911 15.615 1.00 70.62 99 ASP A N 1
ATOM 788 C CA . ASP A 1 99 ? -21.378 -0.274 14.520 1.00 70.62 99 ASP A CA 1
ATOM 789 C C . ASP A 1 99 ? -20.131 -1.106 14.215 1.00 70.62 99 ASP A C 1
ATOM 791 O O . ASP A 1 99 ? -19.189 -1.154 15.012 1.00 70.62 99 ASP A O 1
ATOM 795 N N . GLU A 1 100 ? -20.166 -1.817 13.090 1.00 85.06 100 GLU A N 1
ATOM 796 C CA . GLU A 1 100 ? -19.128 -2.762 12.698 1.00 85.06 100 GLU A CA 1
ATOM 797 C C . GLU A 1 100 ? -18.307 -2.218 11.530 1.00 85.06 100 GLU A C 1
ATOM 799 O O . GLU A 1 100 ? -18.818 -1.904 10.452 1.00 85.06 100 GLU A O 1
ATOM 804 N N . LEU A 1 101 ? -16.991 -2.177 11.726 1.00 93.00 101 LEU A N 1
ATOM 805 C CA . LEU A 1 101 ? -16.033 -2.015 10.644 1.00 93.00 101 LEU A CA 1
ATOM 806 C C . LEU A 1 101 ? -15.558 -3.407 10.235 1.00 93.00 101 LEU A C 1
ATOM 808 O O . LEU A 1 101 ? -14.891 -4.076 11.020 1.00 93.00 101 LEU A O 1
ATOM 812 N N . SER A 1 102 ? -15.854 -3.839 9.012 1.00 95.75 102 SER A N 1
ATOM 813 C CA . SER A 1 102 ? -15.309 -5.083 8.466 1.00 95.75 102 SER A CA 1
ATOM 814 C C . SER A 1 102 ? -15.066 -4.959 6.971 1.00 95.75 102 SER A C 1
ATOM 816 O O . SER A 1 102 ? -15.986 -4.664 6.208 1.00 95.75 102 SER A O 1
ATOM 818 N N . PHE A 1 103 ? -13.823 -5.172 6.54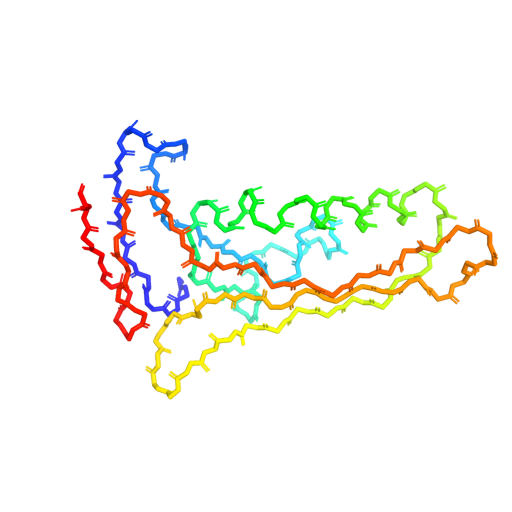6 1.00 97.81 103 PHE A N 1
ATOM 819 C CA . PHE A 1 103 ? -13.497 -5.254 5.129 1.00 97.81 103 PHE A CA 1
ATOM 820 C C . PHE A 1 103 ? -12.251 -6.097 4.860 1.00 97.81 103 PHE A C 1
ATOM 822 O O . PHE A 1 103 ? -11.381 -6.288 5.715 1.00 97.81 103 PHE A O 1
ATOM 829 N N . ASP A 1 104 ? -12.171 -6.564 3.618 1.00 98.31 104 ASP A N 1
ATOM 830 C CA . ASP A 1 104 ? -11.055 -7.307 3.056 1.00 98.31 104 ASP A CA 1
ATOM 831 C C . ASP A 1 104 ? -10.900 -6.909 1.587 1.00 98.31 104 ASP A C 1
ATOM 833 O O . ASP A 1 104 ? -11.734 -7.253 0.747 1.00 98.31 104 ASP A O 1
ATOM 837 N N . VAL A 1 105 ? -9.881 -6.106 1.292 1.00 98.50 105 VAL A N 1
ATOM 838 C CA . VAL A 1 105 ? -9.730 -5.443 -0.008 1.00 98.50 105 VAL A CA 1
ATOM 839 C C . VAL A 1 105 ? -8.322 -5.610 -0.549 1.00 98.50 105 VAL A C 1
ATOM 841 O O . VAL A 1 105 ? -7.355 -5.689 0.207 1.00 98.50 105 VAL A O 1
ATOM 844 N N . TYR A 1 106 ? -8.200 -5.646 -1.874 1.00 98.62 106 TYR A N 1
ATOM 845 C CA . TYR A 1 106 ? -6.914 -5.677 -2.563 1.00 98.62 106 TYR A CA 1
ATOM 846 C C . TYR A 1 106 ? -6.697 -4.368 -3.322 1.00 98.62 106 TYR A C 1
ATOM 848 O O . TYR A 1 106 ? -7.434 -4.042 -4.254 1.00 98.62 106 TYR A O 1
ATOM 856 N N . CYS A 1 107 ? -5.667 -3.627 -2.931 1.00 98.50 107 CYS A N 1
ATOM 857 C CA . CYS A 1 107 ? -5.255 -2.375 -3.548 1.00 98.50 107 CYS A CA 1
ATOM 858 C C . CYS A 1 107 ? -4.142 -2.674 -4.557 1.00 98.50 107 CYS A C 1
ATOM 860 O O . CYS A 1 107 ? -3.016 -2.995 -4.175 1.00 98.50 107 CYS A O 1
ATOM 862 N N . TYR A 1 108 ? -4.456 -2.590 -5.849 1.00 98.50 108 TYR A N 1
ATOM 863 C CA . TYR A 1 108 ? -3.500 -2.875 -6.919 1.00 98.50 108 TYR A CA 1
ATOM 864 C C . TYR A 1 108 ? -2.403 -1.809 -6.996 1.00 98.50 108 TYR A C 1
ATOM 866 O O . TYR A 1 108 ? -2.690 -0.610 -7.012 1.00 98.50 108 TYR A O 1
ATOM 874 N N . ASN A 1 109 ? -1.149 -2.245 -7.127 1.00 98.38 109 ASN A N 1
ATOM 875 C CA . ASN A 1 109 ? -0.007 -1.363 -7.338 1.00 98.38 109 ASN A CA 1
ATOM 876 C C . ASN A 1 109 ? 0.095 -0.967 -8.812 1.00 98.38 109 ASN A C 1
ATOM 878 O O . ASN A 1 109 ? 0.943 -1.462 -9.542 1.00 98.38 109 ASN A O 1
ATOM 882 N N . VAL A 1 110 ? -0.820 -0.115 -9.266 1.00 97.94 110 VAL A N 1
ATOM 883 C CA . VAL A 1 110 ? -0.932 0.324 -10.664 1.00 97.94 110 VAL A CA 1
ATOM 884 C C . VAL A 1 110 ? -0.961 1.840 -10.744 1.00 97.94 110 VAL A C 1
ATOM 886 O O . VAL A 1 110 ? -1.319 2.503 -9.777 1.00 97.94 110 VAL A O 1
ATOM 889 N N . GLN A 1 111 ? -0.601 2.405 -11.892 1.00 97.31 111 GLN A N 1
ATOM 890 C CA . GLN A 1 111 ? -0.806 3.820 -12.189 1.00 97.31 111 GLN A CA 1
ATOM 891 C C . GLN A 1 111 ? -1.455 3.923 -13.572 1.00 97.31 111 GLN A C 1
ATOM 893 O O . GLN A 1 111 ? -0.864 3.441 -14.541 1.00 97.31 111 GLN A O 1
ATOM 898 N N . PRO A 1 112 ? -2.628 4.567 -13.704 1.00 95.75 112 PRO A N 1
ATOM 899 C CA . PRO A 1 112 ? -3.214 4.838 -15.011 1.00 95.75 112 PRO A CA 1
ATOM 900 C C . PRO A 1 112 ? -2.213 5.525 -15.952 1.00 95.75 112 PRO A C 1
ATOM 902 O O . PRO A 1 112 ? -1.571 6.503 -15.570 1.00 95.75 112 PRO A O 1
ATOM 905 N N . GLY A 1 113 ? -2.069 4.995 -17.170 1.00 95.56 113 GLY A N 1
ATOM 906 C CA . GLY A 1 113 ? -1.121 5.492 -18.176 1.00 95.56 113 GLY A CA 1
ATOM 907 C C . GLY A 1 113 ? 0.306 4.935 -18.076 1.00 95.56 113 GLY A C 1
ATOM 908 O O . GLY A 1 113 ? 1.155 5.327 -18.873 1.00 95.56 113 GLY A O 1
ATOM 909 N N . TYR A 1 114 ? 0.587 4.022 -17.139 1.00 96.81 114 TYR A N 1
ATOM 910 C CA . TYR A 1 114 ? 1.902 3.389 -17.001 1.00 96.81 114 TYR A CA 1
ATOM 911 C C . TYR A 1 114 ? 1.794 1.868 -16.958 1.00 96.81 114 TYR A C 1
ATOM 913 O O . TYR A 1 114 ? 0.925 1.302 -16.294 1.00 96.81 114 TYR A O 1
ATOM 921 N N . ALA A 1 115 ? 2.744 1.211 -17.614 1.00 96.94 115 ALA A N 1
ATOM 922 C CA . ALA A 1 115 ? 3.034 -0.199 -17.422 1.00 96.94 115 ALA A CA 1
ATOM 923 C C . ALA A 1 115 ? 4.226 -0.344 -16.468 1.00 96.94 115 ALA A C 1
ATOM 925 O O . ALA A 1 115 ? 5.244 0.339 -16.623 1.00 96.94 115 ALA A O 1
ATOM 926 N N . LEU A 1 116 ? 4.094 -1.240 -15.489 1.00 97.06 116 LEU A N 1
ATOM 927 C CA . LEU A 1 116 ? 5.107 -1.501 -14.469 1.00 97.06 116 LEU A CA 1
ATOM 928 C C . LEU A 1 116 ? 5.704 -2.894 -14.664 1.00 97.06 116 LEU A C 1
ATOM 930 O O . LEU A 1 116 ? 4.975 -3.878 -14.810 1.00 97.06 116 LEU A O 1
ATOM 934 N N . ASP A 1 117 ? 7.027 -2.975 -14.609 1.00 97.56 117 ASP A N 1
ATOM 935 C CA . ASP A 1 117 ? 7.755 -4.220 -14.419 1.00 97.56 117 ASP A CA 1
ATOM 936 C C . ASP A 1 117 ? 7.993 -4.420 -12.920 1.00 97.56 117 ASP A C 1
ATOM 938 O O . ASP A 1 117 ? 8.820 -3.750 -12.312 1.00 97.56 117 ASP A O 1
ATOM 942 N N . TYR A 1 118 ? 7.269 -5.355 -12.313 1.00 98.00 118 TYR A N 1
ATOM 943 C CA . TYR A 1 118 ? 7.346 -5.617 -10.875 1.00 98.00 118 TYR A CA 1
ATOM 944 C C . TYR A 1 118 ? 8.605 -6.393 -10.481 1.00 98.00 118 TYR A C 1
ATOM 946 O O . TYR A 1 118 ? 9.018 -6.343 -9.321 1.00 98.00 118 TYR A O 1
ATOM 954 N N . LEU A 1 119 ? 9.254 -7.063 -11.442 1.00 98.12 119 LEU A N 1
ATOM 955 C CA . LEU A 1 119 ? 10.513 -7.753 -11.194 1.00 98.12 119 LEU A CA 1
ATOM 956 C C . LEU A 1 119 ? 11.610 -6.744 -10.859 1.00 98.12 119 LEU A C 1
ATOM 958 O O . LEU A 1 119 ? 12.363 -6.940 -9.913 1.00 98.12 119 LEU A O 1
ATOM 962 N N . THR A 1 120 ? 11.675 -5.646 -11.612 1.00 97.31 120 THR A N 1
ATOM 963 C CA . THR A 1 120 ? 12.775 -4.671 -11.525 1.00 97.31 120 THR A CA 1
ATOM 964 C C . THR A 1 120 ? 12.365 -3.314 -10.951 1.00 97.31 120 THR A C 1
ATOM 966 O O . THR A 1 120 ? 13.219 -2.534 -10.522 1.00 97.31 120 THR A O 1
ATOM 969 N N . GLY A 1 121 ? 11.068 -3.014 -10.960 1.00 96.00 121 GLY A N 1
ATOM 970 C CA . GLY A 1 121 ? 10.483 -1.700 -10.712 1.00 96.00 121 GLY A CA 1
ATOM 971 C 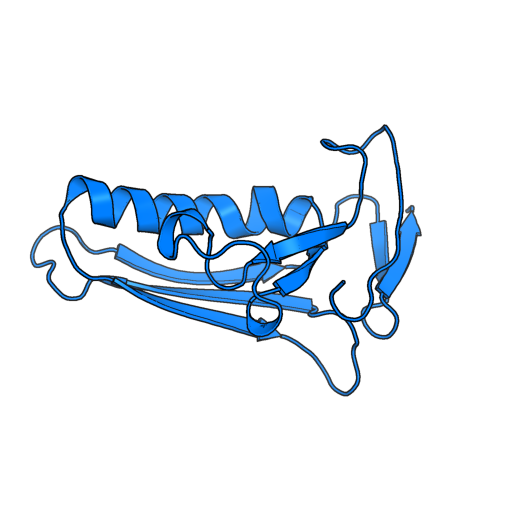C . GLY A 1 121 ? 10.561 -0.725 -11.891 1.00 96.00 121 GLY A C 1
ATOM 972 O O . GLY A 1 121 ? 10.150 0.432 -11.753 1.00 96.00 121 GLY A O 1
ATOM 973 N N . ALA A 1 122 ? 11.090 -1.154 -13.043 1.00 96.56 122 ALA A N 1
ATOM 974 C CA . ALA A 1 122 ? 11.132 -0.339 -14.252 1.00 96.56 122 ALA A CA 1
ATOM 975 C C . ALA A 1 122 ? 9.718 -0.024 -14.761 1.00 96.56 122 ALA A C 1
ATOM 977 O O . ALA A 1 122 ? 8.755 -0.735 -14.477 1.00 96.56 122 ALA A O 1
ATOM 978 N N . THR A 1 123 ? 9.583 1.063 -15.520 1.00 94.56 123 THR A N 1
ATOM 979 C CA . THR A 1 123 ? 8.277 1.523 -16.008 1.00 94.56 123 THR A CA 1
ATOM 980 C C . THR A 1 123 ? 8.365 2.026 -17.432 1.00 94.56 123 THR A C 1
ATOM 982 O O . THR A 1 123 ? 9.415 2.487 -17.880 1.00 94.56 123 THR A O 1
ATOM 985 N N . SER A 1 124 ? 7.241 1.955 -18.134 1.00 92.88 124 SER A N 1
ATOM 986 C CA . SER A 1 124 ? 7.051 2.601 -19.429 1.00 92.88 124 SER A CA 1
ATOM 987 C C . SER A 1 124 ? 5.710 3.323 -19.438 1.00 92.88 124 SER A C 1
ATOM 989 O O . SER A 1 124 ? 4.751 2.880 -18.803 1.00 92.88 124 SER A O 1
ATOM 991 N N . LYS A 1 125 ? 5.664 4.468 -20.116 1.00 88.62 125 LYS A N 1
ATOM 992 C CA . LYS A 1 125 ? 4.427 5.219 -20.320 1.00 88.62 125 LYS A CA 1
ATOM 993 C C . LYS A 1 125 ? 3.701 4.629 -21.529 1.00 88.62 125 LYS A C 1
ATOM 995 O O . LYS A 1 125 ? 4.350 4.381 -22.546 1.00 88.62 125 LYS A O 1
ATOM 1000 N N . GLY A 1 126 ? 2.409 4.354 -21.365 1.00 74.69 126 GLY A N 1
ATOM 1001 C CA . GLY A 1 126 ? 1.525 3.900 -22.443 1.00 74.69 126 GLY A CA 1
ATOM 1002 C C . GLY A 1 126 ? 1.092 5.031 -23.360 1.00 74.69 126 GLY A C 1
ATOM 1003 O O . GLY A 1 126 ? 1.136 6.203 -22.917 1.00 74.69 126 GLY A O 1
#

pLDDT: mean 93.87, std 6.49, range [62.91, 98.69]

Organism: NCBI:txid410072

Sequence (126 aa):
KPSGWHTLRDDSLDGKYLYNRCHLIAWCLSGMNAEERNLITGTRYMNVEGMLPYETQVASYIERTGNSVLYKVTPDFRDNELMARGVRIQAQSVDGQDDELSFDVYCYNVQPGYALDYLTGATSKG

Solvent-accessible surface area (backbone atoms only — not comparable to full-atom values): 7163 Å² total; per-residue (Å²): 132,44,52,33,68,60,95,49,77,40,86,89,42,81,91,32,36,51,60,36,84,28,56,62,64,45,45,89,77,66,74,57,73,89,50,71,95,39,43,39,40,29,22,42,44,18,48,58,71,44,43,40,62,58,54,48,51,52,44,52,48,34,70,76,67,72,48,53,65,53,72,50,61,47,73,43,61,58,96,82,33,34,21,41,61,21,35,37,44,36,40,35,50,72,73,55,91,88,63,79,51,74,53,77,48,76,29,53,45,47,41,96,64,48,48,75,38,41,57,65,33,48,73,46,76,108

Nearest PDB structures (foldseek):
  5fgw-assembly4_D  TM=8.750E-01  e=1.231E-07  Streptococcus pyogenes
  5fgw-assembly3_C  TM=8.756E-01  e=1.466E-07  Streptococcus pyogen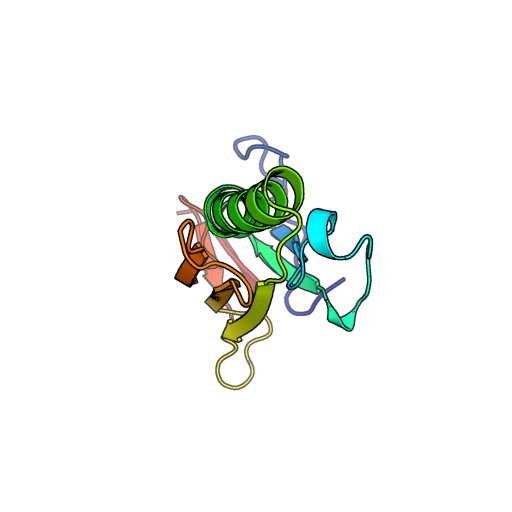es
  2xgr-assembly1_A  TM=7.608E-01  e=3.315E-07  Streptococcus pyogenes serotype M1
  2xh3-assembly2_B  TM=7.919E-01  e=8.423E-07  Streptococcus pyogenes serotype M1
  1r8y-assembly2_E  TM=4.312E-01  e=1.508E+00  Mus musculus